Protein AF-A0A8C3VLJ7-F1 (afdb_monomer_lite)

InterPro domains:
  IPR012258 Acyl-CoA oxidase [PTHR10909] (2-108)
  IPR029320 Acyl-coenzyme A oxidase, N-terminal [PF14749] (15-88)
  IPR037069 Acyl-CoA dehydrogenase/oxidase, N-terminal domain superfamily [G3DSA:1.10.540.10] (15-110)

pLDDT: mean 78.21, std 18.39, range [31.7, 95.38]

Sequence (119 aa):
MNQDLQKERAAASFNPELLTHILDGSPENTRRRPEIENMILNDPDFQHEDLNFLSRSQPYEVAVKNSATSLKKMRTYGIADPDEIMWFKKLHLKKKKNCIWSILWNLWASITPCLFLPC

Foldseek 3Di:
DDPVVVVVVVPDPDDVLVVVCVVLVHNVSVVVLVVLVVVQVVDCQLDDDQPVPDDPCVVVVSVVSVVVVLVVVCVVVVVDDPVSNCSNVVNSCVSDPDPPVVVVVVVVVVVPPPPDDDD

Structure (mmCIF, N/CA/C/O backbone):
data_AF-A0A8C3VLJ7-F1
#
_entry.id   AF-A0A8C3VLJ7-F1
#
loop_
_atom_site.group_PDB
_atom_site.id
_atom_site.type_symbol
_atom_site.label_atom_id
_atom_site.label_alt_id
_atom_site.label_comp_id
_atom_site.label_asym_id
_atom_site.label_entity_id
_atom_site.label_seq_id
_atom_site.pdbx_PDB_ins_code
_atom_site.Cartn_x
_atom_site.Cartn_y
_atom_site.Cartn_z
_atom_site.occupancy
_atom_site.B_iso_or_equiv
_atom_site.auth_seq_id
_atom_site.auth_comp_id
_atom_site.auth_asym_id
_atom_site.auth_atom_id
_atom_site.pdbx_PDB_model_num
ATOM 1 N N . MET A 1 1 ? -2.685 -14.673 -14.104 1.00 76.88 1 MET A N 1
ATOM 2 C CA . MET A 1 1 ? -2.363 -13.442 -14.864 1.00 76.88 1 MET A CA 1
ATOM 3 C C . MET A 1 1 ? -3.174 -13.471 -16.148 1.00 76.88 1 MET A C 1
ATOM 5 O O . MET A 1 1 ? -3.248 -14.540 -16.738 1.00 76.88 1 MET A O 1
ATOM 9 N N . ASN A 1 2 ? -3.797 -12.364 -16.555 1.00 94.12 2 ASN A N 1
ATOM 10 C CA . ASN A 1 2 ? -4.508 -12.300 -17.838 1.00 94.12 2 ASN A CA 1
ATOM 11 C C . ASN A 1 2 ? -3.503 -12.389 -19.011 1.00 94.12 2 ASN A C 1
ATOM 13 O O . ASN A 1 2 ? -2.426 -11.797 -18.922 1.00 94.12 2 ASN A O 1
ATOM 17 N N . GLN A 1 3 ? -3.847 -13.115 -20.078 1.00 95.12 3 GLN A N 1
ATOM 18 C CA . GLN A 1 3 ? -3.004 -13.326 -21.260 1.00 95.12 3 GLN A CA 1
ATOM 19 C C . GLN A 1 3 ? -2.711 -12.025 -22.017 1.00 95.12 3 GLN A C 1
ATOM 21 O O . GLN A 1 3 ? -1.579 -11.820 -22.448 1.00 95.12 3 GLN A O 1
ATOM 26 N N . ASP A 1 4 ? -3.676 -11.111 -22.121 1.00 95.38 4 ASP A N 1
ATOM 27 C CA . ASP A 1 4 ? -3.455 -9.832 -22.811 1.00 95.38 4 ASP A CA 1
ATOM 28 C C . ASP A 1 4 ? -2.420 -8.975 -22.072 1.00 95.38 4 ASP A C 1
ATOM 30 O O . ASP A 1 4 ? -1.491 -8.444 -22.671 1.00 95.38 4 ASP A O 1
ATOM 34 N N . LEU A 1 5 ? -2.481 -8.957 -20.736 1.00 94.19 5 LEU A N 1
ATOM 35 C CA . LEU A 1 5 ? -1.477 -8.277 -19.913 1.00 94.19 5 LEU A CA 1
ATOM 36 C C . LEU A 1 5 ? -0.088 -8.914 -20.029 1.00 94.19 5 LEU A C 1
ATOM 38 O O . LEU A 1 5 ? 0.913 -8.221 -19.868 1.00 94.19 5 LEU A O 1
ATOM 42 N N . GLN A 1 6 ? -0.005 -10.226 -20.266 1.00 94.62 6 GLN A N 1
ATOM 43 C CA . GLN A 1 6 ? 1.281 -10.892 -20.481 1.00 94.62 6 GLN A CA 1
ATOM 44 C C . GLN A 1 6 ? 1.915 -10.460 -21.803 1.00 94.62 6 GLN A C 1
ATOM 46 O O . GLN A 1 6 ? 3.116 -10.200 -21.820 1.00 94.62 6 GLN A O 1
ATOM 51 N N . LYS A 1 7 ? 1.120 -10.334 -22.874 1.00 95.06 7 LYS A N 1
ATOM 52 C CA . LYS A 1 7 ? 1.600 -9.856 -24.179 1.00 95.06 7 LYS A CA 1
ATOM 53 C C . LYS A 1 7 ? 2.169 -8.441 -24.080 1.00 95.06 7 LYS A C 1
ATOM 55 O O . LYS A 1 7 ? 3.300 -8.224 -24.501 1.00 95.06 7 LYS A O 1
ATOM 60 N N . GLU A 1 8 ? 1.447 -7.524 -23.435 1.00 93.94 8 GLU A N 1
ATOM 61 C CA . GLU A 1 8 ? 1.909 -6.141 -23.238 1.00 93.94 8 GLU A CA 1
ATOM 62 C C . GLU A 1 8 ? 3.194 -6.066 -22.402 1.00 93.94 8 GLU A C 1
ATOM 64 O O . GLU A 1 8 ? 4.117 -5.321 -22.722 1.00 93.94 8 GLU A O 1
ATOM 69 N N . ARG A 1 9 ? 3.302 -6.882 -21.344 1.00 92.50 9 ARG A N 1
ATOM 70 C CA . ARG A 1 9 ? 4.517 -6.932 -20.513 1.00 92.50 9 ARG A CA 1
ATOM 71 C C . ARG A 1 9 ? 5.714 -7.529 -21.251 1.00 92.50 9 ARG A C 1
ATOM 73 O O . ARG A 1 9 ? 6.831 -7.089 -21.012 1.00 92.50 9 ARG A O 1
ATOM 80 N N . ALA A 1 10 ? 5.491 -8.507 -22.128 1.00 92.12 10 ALA A N 1
ATOM 81 C CA . ALA A 1 10 ? 6.545 -9.121 -22.936 1.00 92.12 10 ALA A CA 1
ATOM 82 C C . ALA A 1 10 ? 7.038 -8.205 -24.068 1.00 92.12 10 ALA A C 1
ATOM 84 O O . ALA A 1 10 ? 8.185 -8.320 -24.486 1.00 92.12 10 ALA A O 1
ATOM 85 N N . ALA A 1 11 ? 6.191 -7.290 -24.548 1.00 94.62 11 ALA A N 1
ATOM 86 C CA . ALA A 1 11 ? 6.543 -6.308 -25.571 1.00 94.62 11 ALA A CA 1
ATOM 87 C C . ALA A 1 11 ? 7.379 -5.124 -25.038 1.00 94.62 11 ALA A C 1
ATOM 89 O O . ALA A 1 11 ? 7.835 -4.293 -25.825 1.00 94.62 11 ALA A O 1
ATOM 90 N N . ALA A 1 12 ? 7.582 -5.016 -23.720 1.00 92.06 12 ALA A N 1
ATOM 91 C CA . ALA A 1 12 ? 8.352 -3.932 -23.120 1.00 92.06 12 ALA A CA 1
ATOM 92 C C . ALA A 1 12 ? 9.834 -3.980 -23.541 1.00 92.06 12 ALA A C 1
ATOM 94 O O . ALA A 1 12 ? 10.492 -5.014 -23.454 1.00 92.06 12 ALA A O 1
ATOM 95 N N . SER A 1 13 ? 10.377 -2.834 -23.958 1.00 94.62 13 SER A N 1
ATOM 96 C CA . SER A 1 13 ? 11.758 -2.701 -24.450 1.00 94.62 13 SER A CA 1
ATOM 97 C C . SER A 1 13 ? 12.810 -2.481 -23.356 1.00 94.62 13 SER A C 1
ATOM 99 O O . SER A 1 13 ? 14.001 -2.407 -23.656 1.00 94.62 13 SER A O 1
ATOM 101 N N . PHE A 1 14 ? 12.397 -2.358 -22.093 1.00 94.31 14 PHE A N 1
ATOM 102 C CA . PHE A 1 14 ? 13.278 -2.113 -20.952 1.00 94.31 14 PHE A CA 1
ATOM 103 C C . PHE A 1 14 ? 12.909 -3.013 -19.770 1.00 94.31 14 PHE A C 1
ATOM 105 O O . PHE A 1 14 ? 11.766 -3.452 -19.645 1.00 94.31 14 PHE A O 1
ATOM 112 N N . ASN A 1 15 ? 13.871 -3.256 -18.874 1.00 92.12 15 ASN A N 1
ATOM 113 C CA . ASN A 1 15 ? 13.607 -3.982 -17.635 1.00 92.12 15 ASN A CA 1
ATOM 114 C C . ASN A 1 15 ? 12.947 -3.040 -16.602 1.00 92.12 15 ASN A C 1
ATOM 116 O O . ASN A 1 15 ? 13.597 -2.082 -16.164 1.00 92.12 15 ASN A O 1
ATOM 120 N N . PRO A 1 16 ? 11.694 -3.292 -16.178 1.00 93.00 16 PRO A N 1
ATOM 121 C CA . PRO A 1 16 ? 11.015 -2.457 -15.192 1.00 93.00 16 PRO A CA 1
ATOM 122 C C . PRO A 1 16 ? 11.688 -2.473 -13.812 1.00 93.00 16 PRO A C 1
ATOM 124 O O . PRO A 1 16 ? 11.576 -1.487 -13.088 1.00 93.00 16 PRO A O 1
ATOM 127 N N . GLU A 1 17 ? 12.419 -3.529 -13.443 1.00 91.00 17 GLU A N 1
ATOM 128 C CA . GLU A 1 17 ? 13.103 -3.613 -12.143 1.00 91.00 17 GLU A CA 1
ATOM 129 C C . GLU A 1 17 ? 14.193 -2.544 -12.010 1.00 91.00 17 GLU A C 1
ATOM 131 O O . GLU A 1 17 ? 14.275 -1.848 -10.997 1.00 91.00 17 GLU A O 1
ATOM 136 N N . LEU A 1 18 ? 14.960 -2.311 -13.079 1.00 92.38 18 LEU A N 1
ATOM 137 C CA . LEU A 1 18 ? 15.977 -1.258 -13.102 1.00 92.38 18 LEU A CA 1
ATOM 138 C C . LEU A 1 18 ? 15.351 0.127 -12.912 1.00 92.38 18 LEU A C 1
ATOM 140 O O . LEU A 1 18 ? 15.892 0.959 -12.187 1.00 92.38 18 LEU A O 1
ATOM 144 N N . LEU A 1 19 ? 14.177 0.356 -13.506 1.00 92.81 19 LEU A N 1
ATOM 145 C CA . LEU A 1 19 ? 13.433 1.593 -13.295 1.00 92.81 19 LEU A CA 1
ATOM 146 C C . LEU A 1 19 ? 12.975 1.726 -11.836 1.00 92.81 19 LEU A C 1
ATOM 148 O O . LEU A 1 19 ? 13.052 2.815 -11.274 1.00 92.81 19 LEU A O 1
ATOM 152 N N . THR A 1 20 ? 12.547 0.636 -11.193 1.00 92.19 20 THR A N 1
ATOM 153 C CA . THR A 1 20 ? 12.164 0.684 -9.773 1.00 92.19 20 THR A CA 1
ATOM 154 C C . THR A 1 20 ? 13.335 1.011 -8.854 1.00 92.19 20 THR A C 1
ATOM 156 O O . THR A 1 20 ? 13.161 1.809 -7.937 1.00 92.19 20 THR A O 1
ATOM 159 N N . HIS A 1 21 ? 14.537 0.503 -9.140 1.00 93.19 21 HIS A N 1
ATOM 160 C CA . HIS A 1 21 ? 15.741 0.853 -8.379 1.00 93.19 21 HIS A CA 1
ATOM 161 C C . HIS A 1 21 ? 16.066 2.345 -8.465 1.00 93.19 21 HIS A C 1
ATOM 163 O O . HIS A 1 21 ? 16.463 2.945 -7.470 1.00 93.19 21 HIS A O 1
ATOM 169 N N . ILE A 1 22 ? 15.845 2.959 -9.632 1.00 92.94 22 ILE A N 1
ATOM 170 C CA . ILE A 1 22 ? 16.029 4.402 -9.824 1.00 92.94 22 ILE A CA 1
ATOM 171 C C . ILE A 1 22 ? 14.986 5.195 -9.023 1.00 92.94 22 ILE A C 1
ATOM 173 O O . ILE A 1 22 ? 15.331 6.188 -8.390 1.00 92.94 22 ILE A O 1
ATOM 177 N N . LEU A 1 23 ? 13.721 4.756 -9.017 1.00 89.50 23 LEU A N 1
ATOM 178 C CA . LEU A 1 23 ? 12.642 5.434 -8.284 1.00 89.50 23 LEU A CA 1
ATOM 179 C C . LEU A 1 23 ? 12.809 5.362 -6.761 1.00 89.50 23 LEU A 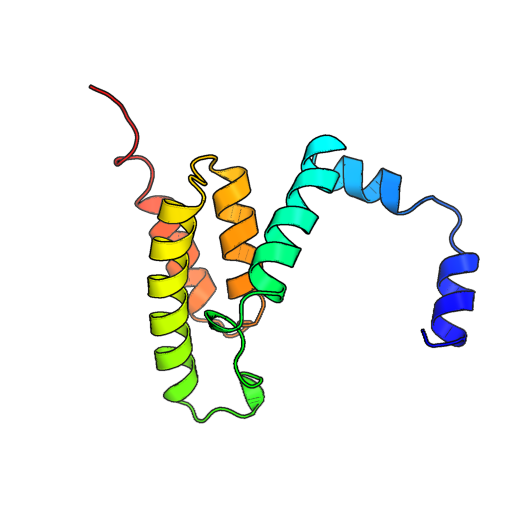C 1
ATOM 181 O O . LEU A 1 23 ? 12.439 6.304 -6.064 1.00 89.50 23 LEU A O 1
ATOM 185 N N . ASP A 1 24 ? 13.347 4.253 -6.256 1.00 87.00 24 ASP A N 1
ATOM 186 C CA . ASP A 1 24 ? 13.578 4.033 -4.824 1.00 87.00 24 ASP A CA 1
ATOM 187 C C . ASP A 1 24 ? 14.963 4.532 -4.359 1.00 87.00 24 ASP A C 1
ATOM 189 O O . ASP A 1 24 ? 15.271 4.504 -3.165 1.00 87.00 24 ASP A O 1
ATOM 193 N N . GLY A 1 25 ? 15.809 4.977 -5.295 1.00 89.06 25 GLY A N 1
ATOM 194 C CA . GLY A 1 25 ? 17.153 5.515 -5.063 1.00 89.06 25 GLY A CA 1
ATOM 195 C C . GLY A 1 25 ? 18.246 4.470 -4.809 1.00 89.06 25 GLY A C 1
ATOM 196 O O . GLY A 1 25 ? 19.426 4.781 -4.954 1.00 89.06 25 GLY A O 1
ATOM 197 N N . SER A 1 26 ? 17.888 3.234 -4.455 1.00 89.06 26 SER A N 1
ATOM 198 C CA . SER A 1 26 ? 18.827 2.132 -4.220 1.00 89.06 26 SER A CA 1
ATOM 199 C C . SER A 1 26 ? 18.146 0.773 -4.431 1.00 89.06 26 SER A C 1
ATOM 201 O O . SER A 1 26 ? 16.979 0.618 -4.056 1.00 89.06 26 SER A O 1
ATOM 203 N N . PRO A 1 27 ? 18.858 -0.245 -4.957 1.00 91.00 27 PRO A N 1
ATOM 204 C CA . PRO A 1 27 ? 18.329 -1.607 -5.044 1.00 91.00 27 PRO A CA 1
ATOM 205 C C . PRO A 1 27 ? 17.999 -2.208 -3.669 1.00 91.00 27 PRO A C 1
ATOM 207 O O . PRO A 1 27 ? 17.068 -3.006 -3.567 1.00 91.00 27 PRO A O 1
ATOM 210 N N . GLU A 1 28 ? 18.688 -1.792 -2.601 1.00 89.69 28 GLU A N 1
ATOM 211 C CA . GLU A 1 28 ? 18.380 -2.266 -1.245 1.00 89.69 28 GLU A CA 1
ATOM 212 C C . GLU A 1 28 ? 17.027 -1.733 -0.758 1.00 89.69 28 GLU A C 1
ATOM 214 O O . GLU A 1 28 ? 16.238 -2.481 -0.186 1.00 89.69 28 GLU A O 1
ATOM 219 N N . ASN A 1 29 ? 16.685 -0.484 -1.088 1.00 87.44 29 ASN A N 1
ATOM 220 C CA . ASN A 1 29 ? 15.372 0.088 -0.775 1.00 87.44 29 ASN A CA 1
ATOM 221 C C . ASN A 1 29 ? 14.257 -0.631 -1.544 1.00 87.44 29 ASN A C 1
ATOM 223 O O . ASN A 1 29 ? 13.198 -0.923 -0.984 1.00 87.44 29 ASN A O 1
ATOM 227 N N . THR A 1 30 ? 14.505 -0.984 -2.811 1.00 88.44 30 THR A N 1
ATOM 228 C CA . THR A 1 30 ? 13.566 -1.786 -3.609 1.00 88.44 30 THR A CA 1
ATOM 229 C C . THR A 1 30 ? 13.367 -3.186 -3.033 1.00 88.44 30 THR A C 1
ATOM 231 O O . THR A 1 30 ? 12.277 -3.731 -3.180 1.00 88.44 30 THR A O 1
ATOM 234 N N . ARG A 1 31 ? 14.370 -3.764 -2.360 1.00 89.88 31 ARG A N 1
ATOM 235 C CA . ARG A 1 31 ? 14.255 -5.049 -1.654 1.00 89.88 31 ARG A CA 1
ATOM 236 C C . ARG A 1 31 ? 13.532 -4.897 -0.317 1.00 89.88 31 ARG A C 1
ATOM 238 O O . ARG A 1 31 ? 12.667 -5.703 0.009 1.00 89.88 31 ARG A O 1
ATOM 245 N N . ARG A 1 32 ? 13.844 -3.843 0.437 1.00 89.31 32 ARG A N 1
ATOM 246 C CA . ARG A 1 32 ? 13.306 -3.599 1.778 1.00 89.31 32 ARG A CA 1
ATOM 247 C C . ARG A 1 32 ? 11.837 -3.189 1.768 1.00 89.31 32 ARG A C 1
ATOM 249 O O . ARG A 1 32 ? 11.061 -3.645 2.605 1.00 89.31 32 ARG A O 1
ATOM 256 N N . ARG A 1 33 ? 11.422 -2.376 0.793 1.00 88.69 33 ARG A N 1
ATOM 257 C CA . ARG A 1 33 ? 10.026 -1.951 0.642 1.00 88.69 33 ARG A CA 1
ATOM 258 C C . ARG A 1 33 ? 9.043 -3.135 0.597 1.00 88.69 33 ARG A C 1
ATOM 260 O O . ARG A 1 33 ? 8.198 -3.175 1.487 1.00 88.69 33 ARG A O 1
ATOM 267 N N . PRO A 1 34 ? 9.117 -4.095 -0.352 1.00 89.06 34 PRO A N 1
ATOM 268 C CA . PRO A 1 34 ? 8.179 -5.218 -0.453 1.00 89.06 34 PRO A CA 1
ATOM 269 C C . PRO A 1 34 ? 8.160 -6.104 0.792 1.00 89.06 34 PRO A C 1
ATOM 271 O O . PRO A 1 34 ? 7.120 -6.680 1.086 1.00 89.06 34 PRO A O 1
ATOM 274 N N . GLU A 1 35 ? 9.249 -6.193 1.562 1.00 89.50 35 GLU A N 1
ATOM 275 C CA . GLU A 1 35 ? 9.223 -6.878 2.863 1.00 89.50 35 GLU A CA 1
ATOM 276 C C . GLU A 1 35 ? 8.248 -6.197 3.822 1.00 89.50 35 GLU A C 1
ATOM 278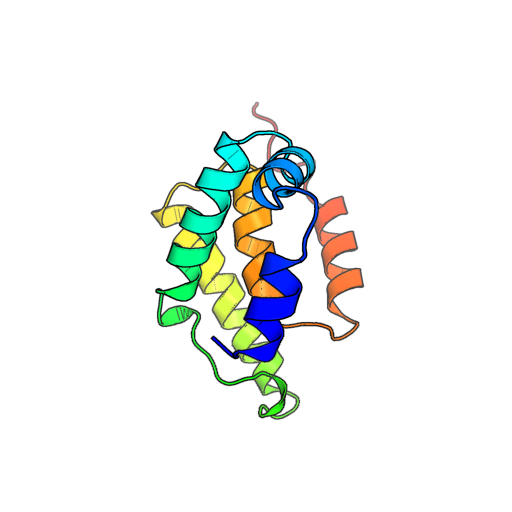 O O . GLU A 1 35 ? 7.379 -6.854 4.394 1.00 89.50 35 GLU A O 1
ATOM 283 N N . ILE A 1 36 ? 8.349 -4.872 3.948 1.00 88.56 36 ILE A N 1
ATOM 284 C CA . ILE A 1 36 ? 7.441 -4.071 4.771 1.00 88.56 36 ILE A CA 1
ATOM 285 C C . ILE A 1 36 ? 6.013 -4.139 4.223 1.00 88.56 36 ILE A C 1
ATOM 287 O O . ILE A 1 36 ? 5.068 -4.301 4.999 1.00 88.56 36 ILE A O 1
ATOM 291 N N . GLU A 1 37 ? 5.846 -4.084 2.898 1.00 87.12 37 GLU A N 1
ATOM 292 C CA . GLU A 1 37 ? 4.527 -4.199 2.274 1.00 87.12 37 GLU A CA 1
ATOM 293 C C . GLU A 1 37 ? 3.876 -5.553 2.585 1.00 87.12 37 GLU A C 1
ATOM 295 O O . GLU A 1 37 ? 2.713 -5.611 2.983 1.00 87.12 37 GLU A O 1
ATOM 300 N N . ASN A 1 38 ? 4.643 -6.639 2.484 1.00 89.38 38 ASN A N 1
ATOM 301 C CA . ASN A 1 38 ? 4.176 -7.988 2.776 1.00 89.38 38 ASN A CA 1
ATOM 302 C C . ASN A 1 38 ? 3.872 -8.192 4.264 1.00 89.38 38 ASN A C 1
ATOM 304 O O . ASN A 1 38 ? 2.900 -8.871 4.585 1.00 89.38 38 ASN A O 1
ATOM 308 N N . MET A 1 39 ? 4.644 -7.593 5.178 1.00 86.50 39 MET A N 1
ATOM 309 C CA . MET A 1 39 ? 4.332 -7.639 6.614 1.00 86.50 39 MET A CA 1
ATOM 310 C C . MET A 1 39 ? 2.954 -7.039 6.909 1.00 86.50 39 MET A C 1
ATOM 312 O O . MET A 1 39 ? 2.189 -7.612 7.678 1.00 86.50 39 MET A O 1
ATOM 316 N N . ILE A 1 40 ? 2.617 -5.920 6.264 1.00 86.25 40 ILE A N 1
ATOM 317 C CA . ILE A 1 40 ? 1.310 -5.270 6.407 1.00 86.25 40 ILE A CA 1
ATOM 318 C C . ILE A 1 40 ? 0.199 -6.098 5.755 1.00 86.25 40 ILE A C 1
ATOM 320 O O . ILE A 1 40 ? -0.863 -6.275 6.345 1.00 86.25 40 ILE A O 1
ATOM 324 N N . LEU A 1 41 ? 0.425 -6.582 4.531 1.00 86.56 41 LEU A N 1
ATOM 325 C CA . LEU A 1 41 ? -0.582 -7.324 3.768 1.00 86.56 41 LEU A CA 1
ATOM 326 C C . LEU A 1 41 ? -0.947 -8.657 4.426 1.00 86.56 41 LEU A C 1
ATOM 328 O O . LEU A 1 41 ? -2.104 -9.063 4.375 1.00 86.56 41 LEU A O 1
ATOM 332 N N . ASN A 1 42 ? 0.016 -9.323 5.057 1.00 88.50 42 ASN A N 1
ATOM 333 C CA . ASN A 1 42 ? -0.213 -10.613 5.700 1.00 88.50 42 ASN A CA 1
ATOM 334 C C . ASN A 1 42 ? -0.824 -10.492 7.105 1.00 88.50 42 ASN A C 1
ATOM 336 O O . ASN A 1 42 ? -1.276 -11.495 7.655 1.00 88.50 42 ASN A O 1
ATOM 340 N N . ASP A 1 43 ? -0.847 -9.295 7.697 1.00 88.94 43 ASP A N 1
ATOM 341 C CA . ASP A 1 43 ? -1.386 -9.082 9.037 1.00 88.94 43 ASP A CA 1
ATOM 342 C C . ASP A 1 43 ? -2.920 -8.896 8.988 1.00 88.94 43 ASP A C 1
ATOM 344 O O . ASP A 1 43 ? -3.413 -7.935 8.382 1.00 88.94 43 ASP A O 1
ATOM 348 N N . PRO A 1 44 ? -3.702 -9.793 9.625 1.00 89.38 44 PRO A N 1
ATOM 349 C CA . PRO A 1 44 ? -5.159 -9.715 9.623 1.00 89.38 44 PRO A CA 1
ATOM 350 C C . PRO A 1 44 ? -5.693 -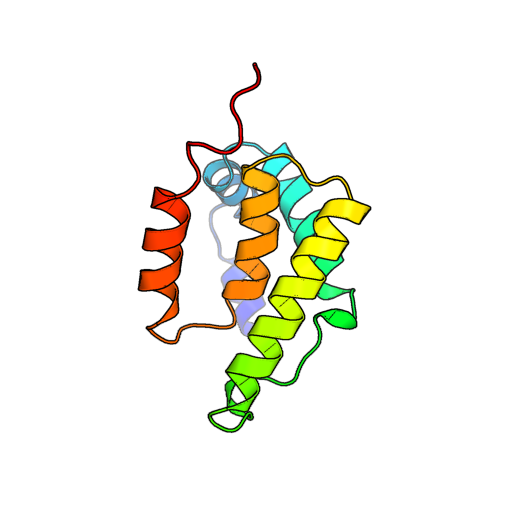8.472 10.344 1.00 89.38 44 PRO A C 1
ATOM 352 O O . PRO A 1 44 ? -6.815 -8.058 10.061 1.00 89.38 44 PRO A O 1
ATOM 355 N N . ASP A 1 45 ? -4.913 -7.837 11.229 1.00 87.69 45 ASP A N 1
ATOM 356 C CA . ASP A 1 45 ? -5.348 -6.638 11.957 1.00 87.69 45 ASP A CA 1
ATOM 357 C C . ASP A 1 45 ? -5.633 -5.456 11.012 1.00 87.69 45 ASP A C 1
ATOM 359 O O . ASP A 1 45 ? -6.461 -4.593 11.326 1.00 87.69 45 ASP A O 1
ATOM 363 N N . PHE A 1 46 ? -4.968 -5.430 9.850 1.00 84.75 46 PHE A N 1
ATOM 364 C CA . PHE A 1 46 ? -5.132 -4.410 8.811 1.00 84.75 46 PHE A CA 1
ATOM 365 C C . PHE A 1 46 ? -6.093 -4.822 7.693 1.00 84.75 46 PHE A C 1
ATOM 367 O O . PHE A 1 46 ? -6.401 -4.002 6.823 1.00 84.75 46 PHE A O 1
ATOM 374 N N . GLN A 1 47 ? -6.583 -6.062 7.707 1.00 86.06 47 GLN A N 1
ATOM 375 C CA . GLN A 1 47 ? -7.563 -6.529 6.738 1.00 86.06 47 GLN A CA 1
ATOM 376 C C . GLN A 1 47 ? -8.944 -5.987 7.107 1.00 86.06 47 GLN A C 1
ATOM 378 O O . GLN A 1 47 ? -9.468 -6.205 8.199 1.00 86.06 47 GLN A O 1
ATOM 383 N N . HIS A 1 48 ? -9.533 -5.245 6.180 1.00 84.12 48 HIS A N 1
ATOM 384 C CA . HIS A 1 48 ? -10.874 -4.697 6.301 1.00 84.12 48 HIS A CA 1
ATOM 385 C C . HIS A 1 48 ? -11.557 -4.716 4.934 1.00 84.12 48 HIS A C 1
ATOM 387 O O . HIS A 1 48 ? -10.887 -4.729 3.892 1.00 84.12 48 HIS A O 1
ATOM 393 N N . GLU A 1 49 ? -12.889 -4.684 4.942 1.00 83.31 49 GLU A N 1
ATOM 394 C CA . GLU A 1 49 ? -13.692 -4.553 3.727 1.00 83.31 49 GLU A CA 1
ATOM 395 C C . GLU A 1 49 ? -13.279 -3.319 2.922 1.00 83.31 49 GLU A C 1
ATOM 397 O O . GLU A 1 49 ? -12.698 -2.360 3.450 1.00 83.31 49 GLU A O 1
ATOM 402 N N . ASP A 1 50 ? -13.543 -3.342 1.618 1.00 84.62 50 ASP A N 1
ATOM 403 C CA . ASP A 1 50 ? -13.257 -2.175 0.799 1.00 84.62 50 ASP A CA 1
ATOM 404 C C . ASP A 1 50 ? -14.026 -0.957 1.326 1.00 84.62 50 ASP A C 1
ATOM 406 O O . ASP A 1 50 ? -15.205 -1.038 1.668 1.00 84.62 50 ASP A O 1
ATOM 410 N N . LEU A 1 51 ? -13.348 0.191 1.386 1.00 82.44 51 LEU A N 1
ATOM 411 C CA . LEU A 1 51 ? -13.910 1.406 1.977 1.00 82.44 51 LEU A CA 1
ATOM 412 C C . LEU A 1 51 ? -15.152 1.890 1.219 1.00 82.44 51 LEU A C 1
ATOM 414 O O . LEU A 1 51 ? -15.960 2.615 1.790 1.00 82.44 51 LEU A O 1
ATOM 418 N N . ASN A 1 52 ? -15.305 1.479 -0.043 1.00 85.00 52 ASN A N 1
ATOM 419 C CA . ASN A 1 52 ? -16.457 1.789 -0.887 1.00 85.00 52 ASN A CA 1
ATOM 420 C C . ASN A 1 52 ? -17.753 1.100 -0.431 1.00 85.00 52 ASN A C 1
ATOM 422 O O . ASN A 1 52 ? -18.833 1.589 -0.750 1.00 85.00 52 ASN A O 1
ATOM 426 N N . PHE A 1 53 ? -17.660 -0.012 0.306 1.00 87.44 53 PHE A N 1
ATOM 427 C CA . PHE A 1 53 ? -18.827 -0.724 0.840 1.00 87.44 53 PHE A CA 1
ATOM 428 C C . PHE A 1 53 ? -19.221 -0.253 2.244 1.00 87.44 53 PHE A C 1
ATOM 430 O O . PHE A 1 53 ? -20.278 -0.625 2.749 1.00 87.44 53 PHE A O 1
ATOM 437 N N . LEU A 1 54 ? -18.396 0.589 2.867 1.00 84.81 54 LEU A N 1
ATOM 438 C CA . LEU A 1 54 ? -18.643 1.106 4.202 1.00 84.81 54 LEU A CA 1
ATOM 439 C C . LEU A 1 54 ? -19.557 2.339 4.165 1.00 84.81 54 LEU A C 1
ATOM 441 O O . LEU A 1 54 ? -19.451 3.210 3.300 1.00 84.81 54 LEU A O 1
ATOM 445 N N . SER A 1 55 ? -20.429 2.451 5.164 1.00 87.12 55 SER A N 1
ATOM 446 C CA . SER A 1 55 ? -21.234 3.659 5.388 1.00 87.12 55 SER A CA 1
ATOM 447 C C . SER A 1 55 ? -20.354 4.838 5.824 1.00 87.12 55 SER A C 1
ATOM 449 O O . SER A 1 55 ? -19.239 4.644 6.282 1.00 87.12 55 SER A O 1
ATOM 451 N N . ARG A 1 56 ? -20.832 6.087 5.740 1.00 82.31 56 ARG A N 1
ATOM 452 C CA . ARG A 1 56 ? -20.001 7.295 5.952 1.00 82.31 56 ARG A CA 1
ATOM 453 C C . ARG A 1 56 ? -19.183 7.317 7.258 1.00 82.31 56 ARG A C 1
ATOM 455 O O . ARG A 1 56 ? -18.083 7.861 7.245 1.00 82.31 56 ARG A O 1
ATOM 462 N N . SER A 1 57 ? -19.699 6.794 8.372 1.00 86.38 57 SER A N 1
ATOM 463 C CA . SER A 1 57 ? -19.013 6.815 9.678 1.00 86.38 57 SER A CA 1
ATOM 464 C C . SER A 1 57 ? -17.925 5.742 9.806 1.00 86.38 57 SER A C 1
ATOM 466 O O . SER A 1 57 ? -16.866 5.993 10.381 1.00 86.38 57 SER A O 1
ATOM 468 N N . GLN A 1 58 ? -18.142 4.573 9.211 1.00 86.75 58 GLN A N 1
ATOM 469 C CA . GLN A 1 58 ? -17.295 3.389 9.371 1.00 86.75 58 GLN A CA 1
ATOM 470 C C . GLN A 1 58 ? -15.841 3.562 8.861 1.00 86.75 58 GLN A C 1
ATOM 472 O O . GLN A 1 58 ? -14.922 3.106 9.541 1.00 86.75 58 GLN A O 1
ATOM 477 N N . PRO A 1 59 ? -15.544 4.280 7.754 1.00 85.75 59 PRO A N 1
ATOM 478 C CA . PRO A 1 59 ? -14.173 4.568 7.334 1.00 85.75 59 PRO A CA 1
ATOM 479 C C . PRO A 1 59 ? -13.372 5.375 8.356 1.00 85.75 59 PRO A C 1
ATOM 481 O O . PRO A 1 59 ? -12.142 5.285 8.372 1.00 85.75 59 PRO A O 1
ATOM 484 N N . TYR A 1 60 ? -14.035 6.192 9.183 1.00 86.69 60 TYR A N 1
ATOM 485 C CA . TYR A 1 60 ? -13.359 6.924 10.252 1.00 86.69 60 TYR A CA 1
ATOM 486 C C . TYR A 1 60 ? -12.953 5.972 11.376 1.00 86.69 60 TYR A C 1
ATOM 488 O O . TYR A 1 60 ? -11.802 6.009 11.803 1.00 86.69 60 TYR A O 1
ATOM 496 N N . GLU A 1 61 ? -13.842 5.066 11.782 1.00 88.19 61 GLU A N 1
ATOM 497 C CA . GLU A 1 61 ? -13.562 4.045 12.799 1.00 88.19 61 GLU A CA 1
ATOM 498 C C . GLU A 1 61 ? -12.416 3.119 12.372 1.00 88.19 61 GLU A C 1
ATOM 500 O O . GLU A 1 61 ? -11.450 2.935 13.116 1.00 88.19 61 GLU A O 1
ATOM 505 N N . VAL A 1 62 ? -12.459 2.620 11.131 1.00 89.00 62 VAL A N 1
ATOM 506 C CA . VAL A 1 62 ? -11.387 1.797 10.550 1.00 89.00 62 VAL A CA 1
ATOM 507 C C . VAL A 1 62 ? -10.066 2.568 10.517 1.00 89.00 62 VAL A C 1
ATOM 509 O O . VAL A 1 62 ? -9.022 2.036 10.885 1.00 89.00 62 VAL A O 1
ATOM 512 N N . ALA A 1 63 ? -10.085 3.849 10.144 1.00 86.56 63 ALA A N 1
ATOM 513 C CA . ALA A 1 63 ? -8.874 4.662 10.111 1.00 86.56 63 ALA A CA 1
ATOM 514 C C . ALA A 1 63 ? -8.257 4.893 11.495 1.00 86.56 63 ALA A C 1
ATOM 516 O O . ALA A 1 63 ? -7.031 4.883 11.618 1.00 86.56 63 ALA A O 1
ATOM 517 N N . VAL A 1 64 ? -9.082 5.090 12.524 1.00 89.62 64 VAL A N 1
ATOM 518 C CA . VAL A 1 64 ? -8.618 5.240 13.909 1.00 89.62 64 VAL A CA 1
ATOM 519 C C . VAL A 1 64 ? -8.019 3.925 14.406 1.00 89.62 64 VAL A C 1
ATOM 521 O O . VAL A 1 64 ? -6.886 3.924 14.893 1.00 89.62 64 VAL A O 1
ATOM 524 N N . LYS A 1 65 ? -8.716 2.798 14.200 1.00 90.31 65 LYS A N 1
ATOM 525 C CA . LYS A 1 65 ? -8.220 1.458 14.550 1.00 90.31 65 LYS A CA 1
ATOM 526 C C . LYS A 1 65 ? -6.880 1.161 13.873 1.00 90.31 65 LYS A C 1
ATOM 528 O O . LYS A 1 65 ? -5.933 0.741 14.540 1.00 90.31 65 LYS A O 1
ATOM 533 N N . ASN A 1 66 ? -6.780 1.428 12.573 1.00 87.62 66 ASN A N 1
ATOM 534 C CA . ASN A 1 66 ? -5.563 1.185 11.805 1.00 87.62 66 ASN A CA 1
ATOM 535 C C . ASN A 1 66 ? -4.419 2.072 12.300 1.00 87.62 66 ASN A C 1
ATOM 537 O O . ASN A 1 66 ? -3.333 1.565 12.533 1.00 87.62 66 ASN A O 1
ATOM 541 N N . SER A 1 67 ? -4.665 3.361 12.554 1.00 87.19 67 SER A N 1
ATOM 542 C CA . SER A 1 67 ? -3.630 4.279 13.055 1.00 87.19 67 SER A CA 1
ATOM 543 C C . SER A 1 67 ? -3.067 3.832 14.410 1.00 87.19 67 SER A C 1
ATOM 545 O O . SER A 1 67 ? -1.850 3.818 14.601 1.00 87.19 67 SER A O 1
ATOM 547 N N . ALA A 1 68 ? -3.931 3.408 15.338 1.00 90.50 68 ALA A N 1
ATOM 548 C CA . ALA A 1 68 ? -3.511 2.894 16.642 1.00 90.50 68 ALA A CA 1
ATOM 549 C C . ALA A 1 68 ? -2.721 1.577 16.519 1.00 90.50 68 ALA A C 1
ATOM 551 O O . ALA A 1 68 ? -1.677 1.405 17.154 1.00 90.50 68 ALA A O 1
ATOM 552 N N . THR A 1 69 ? -3.185 0.669 15.658 1.00 90.19 69 THR A N 1
ATOM 553 C CA . THR A 1 69 ? -2.522 -0.616 15.392 1.00 90.19 69 THR A CA 1
ATOM 554 C C . THR A 1 69 ? -1.159 -0.406 14.735 1.00 90.19 69 THR A C 1
ATOM 556 O O . THR A 1 69 ? -0.171 -0.984 15.181 1.00 90.19 69 THR A O 1
ATOM 559 N N . SER A 1 70 ? -1.070 0.488 13.749 1.00 87.19 70 SER A N 1
ATOM 560 C CA . SER A 1 70 ? 0.174 0.878 13.085 1.00 87.19 70 SER A CA 1
ATOM 561 C C . SER A 1 70 ? 1.218 1.377 14.085 1.00 87.19 70 SER A C 1
ATOM 563 O O . SER A 1 70 ? 2.354 0.915 14.048 1.00 87.19 70 SER A O 1
ATOM 565 N N . LEU A 1 71 ? 0.849 2.261 15.022 1.00 88.31 71 LEU A N 1
ATOM 566 C CA . LEU A 1 71 ? 1.771 2.742 16.065 1.00 88.31 71 LEU A CA 1
ATOM 567 C C . LEU A 1 71 ? 2.283 1.606 16.960 1.00 88.31 71 LEU A C 1
ATOM 569 O O . LEU A 1 71 ? 3.476 1.542 17.259 1.00 88.31 71 LEU A O 1
ATOM 573 N N . LYS A 1 72 ? 1.395 0.692 17.367 1.00 90.75 72 LYS A N 1
ATOM 574 C CA . LYS A 1 72 ? 1.767 -0.478 18.172 1.00 90.75 72 LYS A CA 1
ATOM 575 C C . LYS A 1 72 ? 2.755 -1.375 17.422 1.00 90.75 72 LYS A C 1
ATOM 577 O O . LYS A 1 72 ? 3.774 -1.757 17.986 1.00 90.75 72 LYS A O 1
ATOM 582 N N . LYS A 1 73 ? 2.473 -1.670 16.152 1.00 89.00 73 LYS A N 1
ATOM 583 C CA . LYS A 1 73 ? 3.279 -2.561 15.307 1.00 89.00 73 LYS A CA 1
ATOM 584 C C . LYS A 1 73 ? 4.643 -1.951 14.978 1.00 89.00 73 LYS A C 1
ATOM 586 O O . LYS A 1 73 ? 5.642 -2.645 15.111 1.00 89.00 73 LYS A O 1
ATOM 591 N N . MET A 1 74 ? 4.720 -0.651 14.678 1.00 87.75 74 MET A N 1
ATOM 592 C CA . MET A 1 74 ? 6.005 0.043 14.484 1.00 87.75 74 MET A CA 1
ATOM 593 C C . MET A 1 74 ? 6.911 -0.073 15.718 1.00 87.75 74 MET A C 1
ATOM 595 O O . MET A 1 74 ? 8.101 -0.341 15.574 1.00 87.75 74 MET A O 1
ATOM 599 N N . ARG A 1 75 ? 6.347 0.033 16.933 1.00 88.69 75 ARG A N 1
ATOM 600 C CA . ARG A 1 75 ? 7.102 -0.193 18.177 1.00 88.69 75 ARG A CA 1
ATOM 601 C C . ARG A 1 75 ? 7.581 -1.641 18.308 1.00 88.69 75 ARG A C 1
ATOM 603 O O . ARG A 1 75 ? 8.708 -1.857 18.732 1.00 88.69 75 ARG A O 1
ATOM 610 N N . THR A 1 76 ? 6.742 -2.620 17.972 1.00 88.56 76 THR A N 1
ATOM 611 C CA . THR A 1 76 ? 7.095 -4.048 18.064 1.00 88.56 76 THR A CA 1
ATOM 612 C C . THR A 1 76 ? 8.187 -4.445 17.072 1.00 88.56 76 THR A C 1
ATOM 614 O O . THR A 1 76 ? 9.075 -5.208 17.431 1.00 88.56 76 THR A O 1
ATOM 617 N N . TYR A 1 77 ? 8.135 -3.922 15.846 1.00 84.81 77 TYR A N 1
ATOM 618 C CA . TYR A 1 77 ? 9.115 -4.220 14.799 1.00 84.81 77 TYR A CA 1
ATOM 619 C C . TYR A 1 77 ? 10.377 -3.351 14.873 1.00 84.81 77 TYR A C 1
ATOM 621 O O . TYR A 1 77 ? 11.337 -3.630 14.164 1.00 84.81 77 TYR A O 1
ATOM 629 N N . GLY A 1 78 ? 10.393 -2.314 15.718 1.00 86.31 78 GLY A N 1
ATOM 630 C CA . GLY A 1 78 ? 11.541 -1.417 15.859 1.00 86.31 78 GLY A CA 1
ATOM 631 C C . GLY A 1 78 ? 11.784 -0.534 14.632 1.00 86.31 78 GLY A C 1
ATOM 632 O O . GLY A 1 78 ? 12.921 -0.155 14.374 1.00 86.31 78 GLY A O 1
ATOM 633 N N . ILE A 1 79 ? 10.731 -0.213 13.873 1.00 85.00 79 ILE A N 1
ATOM 634 C CA . ILE A 1 79 ? 10.831 0.628 12.673 1.00 85.00 79 ILE A CA 1
ATOM 635 C C . ILE A 1 79 ? 11.034 2.079 13.123 1.00 85.00 79 ILE A C 1
ATOM 637 O O . ILE A 1 79 ? 10.092 2.723 13.593 1.00 85.00 79 ILE A O 1
ATOM 641 N N . ALA A 1 80 ? 12.270 2.567 13.019 1.00 82.25 80 ALA A N 1
ATOM 642 C CA . ALA A 1 80 ? 12.670 3.907 13.455 1.00 82.25 80 ALA A CA 1
ATOM 643 C C . ALA A 1 80 ? 13.122 4.813 12.301 1.00 82.25 80 ALA A C 1
ATOM 645 O O . ALA A 1 80 ? 13.129 6.034 12.457 1.00 82.25 80 ALA A O 1
ATOM 646 N N . ASP A 1 81 ? 13.483 4.230 11.157 1.00 87.50 81 ASP A N 1
ATOM 647 C CA . ASP A 1 81 ? 13.949 4.983 10.001 1.00 87.50 81 ASP A CA 1
ATOM 648 C C . ASP A 1 81 ? 12.793 5.771 9.344 1.00 87.50 81 ASP A C 1
ATOM 650 O O . ASP A 1 81 ? 11.700 5.220 9.154 1.00 87.50 81 ASP A O 1
ATOM 654 N N . PRO A 1 82 ? 12.979 7.065 9.019 1.00 85.00 82 PRO A N 1
ATOM 655 C CA . PRO A 1 82 ? 11.918 7.898 8.461 1.00 85.00 82 PRO A CA 1
ATOM 656 C C . PRO A 1 82 ? 11.390 7.395 7.109 1.00 85.00 82 PRO A C 1
ATOM 658 O O . PRO A 1 82 ? 10.185 7.528 6.859 1.00 85.00 82 PRO A O 1
ATOM 661 N N . ASP A 1 83 ? 12.233 6.786 6.272 1.00 83.81 83 ASP A N 1
ATOM 662 C CA . ASP A 1 83 ? 11.824 6.250 4.972 1.00 83.81 83 ASP A CA 1
ATOM 663 C C . ASP A 1 83 ? 11.010 4.964 5.159 1.00 83.81 83 ASP A C 1
ATOM 665 O O . ASP A 1 83 ? 9.929 4.820 4.574 1.00 83.81 83 ASP A O 1
ATOM 669 N N . GLU A 1 84 ? 11.436 4.081 6.068 1.00 84.56 84 GLU A N 1
ATOM 670 C CA . GLU A 1 84 ? 10.668 2.885 6.434 1.00 84.56 84 GLU A CA 1
ATOM 671 C C . GLU A 1 84 ? 9.303 3.239 7.047 1.00 84.56 84 GLU A C 1
ATOM 673 O O . GLU A 1 84 ? 8.278 2.654 6.677 1.00 84.56 84 GLU A O 1
ATOM 678 N N . ILE A 1 85 ? 9.251 4.241 7.934 1.00 87.06 85 ILE A N 1
ATOM 679 C CA . ILE A 1 85 ? 7.997 4.758 8.503 1.00 87.06 85 ILE A CA 1
ATOM 680 C C . ILE A 1 85 ? 7.093 5.293 7.389 1.00 87.06 85 ILE A C 1
ATOM 682 O O . ILE A 1 85 ? 5.871 5.093 7.419 1.00 87.06 85 ILE A O 1
ATOM 686 N N . MET A 1 86 ? 7.664 5.985 6.401 1.00 84.25 86 MET A N 1
ATOM 687 C CA . MET A 1 86 ? 6.904 6.514 5.277 1.00 84.25 86 MET A CA 1
ATOM 688 C C . MET A 1 86 ? 6.330 5.391 4.414 1.00 84.25 86 MET A C 1
ATOM 690 O O . MET A 1 86 ? 5.144 5.448 4.079 1.00 84.25 86 MET A O 1
ATOM 694 N N . TRP A 1 87 ? 7.108 4.359 4.085 1.00 84.06 87 TRP A N 1
ATOM 695 C CA . TRP A 1 87 ? 6.619 3.197 3.333 1.00 84.06 87 TRP A CA 1
ATOM 696 C C . TRP A 1 87 ? 5.523 2.451 4.090 1.00 84.06 87 TRP A C 1
ATOM 698 O O . TRP A 1 87 ? 4.468 2.169 3.513 1.00 84.06 87 TRP A O 1
ATOM 708 N N . PHE A 1 88 ? 5.716 2.253 5.396 1.00 83.38 88 PHE A N 1
ATOM 709 C CA . PHE A 1 88 ? 4.733 1.639 6.279 1.00 83.38 88 PHE A CA 1
ATOM 710 C C . PHE A 1 88 ? 3.402 2.409 6.249 1.00 83.38 88 PHE A C 1
ATOM 712 O O . PHE A 1 88 ? 2.341 1.850 5.975 1.00 83.38 88 PHE A O 1
ATOM 719 N N . LYS A 1 89 ? 3.441 3.736 6.423 1.00 79.00 89 LYS A N 1
ATOM 720 C CA . LYS A 1 89 ? 2.238 4.588 6.389 1.00 79.00 89 LYS A CA 1
ATOM 721 C C . LYS A 1 89 ? 1.595 4.671 5.002 1.00 79.00 89 LYS A C 1
ATOM 723 O O . LYS A 1 89 ? 0.368 4.713 4.897 1.00 79.00 89 LYS A O 1
ATOM 728 N N . LYS A 1 90 ? 2.390 4.711 3.929 1.00 74.25 90 LYS A N 1
ATOM 729 C CA . LYS A 1 90 ? 1.912 4.956 2.556 1.00 74.25 90 LYS A CA 1
ATOM 730 C C . LYS A 1 90 ? 0.970 3.861 2.059 1.00 74.25 90 LYS A C 1
ATOM 732 O O . LYS A 1 90 ? 0.004 4.179 1.367 1.00 74.25 90 LYS A O 1
ATOM 737 N N . LEU A 1 91 ? 1.200 2.600 2.420 1.00 65.19 91 LEU A N 1
ATOM 738 C CA . LEU A 1 91 ? 0.303 1.501 2.044 1.00 65.19 91 LEU A CA 1
ATOM 739 C C . LEU A 1 91 ? -1.053 1.587 2.724 1.00 65.19 91 LEU A C 1
ATOM 741 O O . LEU A 1 91 ? -2.081 1.486 2.055 1.00 65.19 91 LEU A O 1
ATOM 745 N N . HIS A 1 92 ? -1.059 1.852 4.028 1.00 60.06 92 HIS A N 1
ATOM 746 C CA . HIS A 1 92 ? -2.296 2.006 4.786 1.00 60.06 92 HIS A CA 1
ATOM 747 C C . HIS A 1 92 ? -3.134 3.196 4.287 1.00 60.06 92 HIS A C 1
ATOM 749 O O . HIS A 1 92 ? -4.364 3.145 4.294 1.00 60.06 92 HIS A O 1
ATOM 755 N N . LEU A 1 93 ? -2.482 4.263 3.809 1.00 54.66 93 LEU A N 1
ATOM 756 C CA . LEU A 1 93 ? -3.149 5.472 3.321 1.00 54.66 93 LEU A CA 1
ATOM 757 C C . LEU A 1 93 ? -3.641 5.378 1.870 1.00 54.66 93 LEU A C 1
ATOM 759 O O . LEU A 1 93 ? -4.556 6.111 1.500 1.00 54.66 93 LEU A O 1
ATOM 763 N N . LYS A 1 94 ? -3.107 4.471 1.041 1.00 46.91 94 LYS A N 1
ATOM 764 C CA . LYS A 1 94 ? -3.499 4.348 -0.378 1.00 46.91 94 LYS A CA 1
ATOM 765 C C . LYS A 1 94 ? -4.927 3.844 -0.607 1.00 46.91 94 LYS A C 1
ATOM 767 O O . LYS A 1 94 ? -5.443 4.040 -1.704 1.00 46.91 94 LYS A O 1
ATOM 772 N N . LYS A 1 95 ? -5.601 3.285 0.406 1.00 48.38 95 LYS A N 1
ATOM 773 C CA . LYS A 1 95 ? -7.050 3.020 0.324 1.00 48.38 95 LYS A CA 1
ATOM 774 C C . LYS A 1 95 ? -7.899 4.299 0.423 1.00 48.38 95 LYS A C 1
ATOM 776 O O . LYS A 1 95 ? -9.074 4.272 0.086 1.00 48.38 95 LYS A O 1
ATOM 781 N N . LYS A 1 96 ? -7.319 5.442 0.811 1.00 40.94 96 LYS A N 1
ATOM 782 C CA . LYS A 1 96 ? -7.986 6.751 0.861 1.00 40.94 96 LYS A CA 1
ATOM 783 C C . LYS A 1 96 ? -7.546 7.646 -0.293 1.00 40.94 96 LYS A C 1
ATOM 785 O O . LYS A 1 96 ? -6.560 8.368 -0.194 1.00 40.94 96 LYS A O 1
AT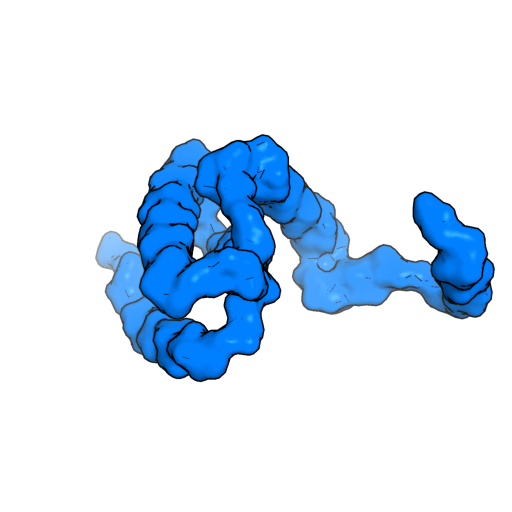OM 790 N N . LYS A 1 97 ? -8.362 7.721 -1.342 1.00 38.25 97 LYS A N 1
ATOM 791 C CA . LYS A 1 97 ? -8.445 8.933 -2.171 1.00 38.25 97 LYS A CA 1
ATOM 792 C C . LYS A 1 97 ? -9.741 9.683 -1.867 1.00 38.25 97 LYS A C 1
ATOM 794 O O . LYS A 1 97 ? -10.555 9.868 -2.752 1.00 38.25 97 LYS A O 1
ATOM 799 N N . ASN A 1 98 ? -9.904 10.129 -0.618 1.00 39.72 98 ASN A N 1
ATOM 800 C CA . ASN A 1 98 ? -10.921 11.119 -0.252 1.00 39.72 98 ASN A CA 1
ATOM 801 C C . ASN A 1 98 ? -10.221 12.338 0.377 1.00 39.72 98 ASN A C 1
ATOM 803 O O . ASN A 1 98 ? -9.428 12.194 1.310 1.00 39.72 98 ASN A O 1
ATOM 807 N N . CYS A 1 99 ? -10.513 13.526 -0.163 1.00 38.56 99 CYS A N 1
ATOM 808 C CA . CYS A 1 99 ? -9.778 14.803 -0.098 1.00 38.56 99 CYS A CA 1
ATOM 809 C C . CYS A 1 99 ? -9.393 15.376 1.285 1.00 38.56 99 CYS A C 1
ATOM 811 O O . CYS A 1 99 ? -8.732 16.404 1.349 1.00 38.56 99 CYS A O 1
ATOM 813 N N . ILE A 1 100 ? -9.769 14.745 2.395 1.00 49.34 100 ILE A N 1
ATOM 814 C CA . ILE A 1 100 ? -9.549 15.274 3.754 1.00 49.34 100 ILE A CA 1
ATOM 815 C C . ILE A 1 100 ? -8.137 14.941 4.275 1.00 49.34 100 ILE A C 1
ATOM 817 O O . ILE A 1 100 ? -7.579 15.661 5.100 1.00 49.34 100 ILE A O 1
ATOM 821 N N . TRP A 1 101 ? -7.517 13.869 3.773 1.00 44.84 101 TRP A N 1
ATOM 822 C CA . TRP A 1 101 ? -6.219 13.395 4.274 1.00 44.84 101 TRP A CA 1
ATOM 823 C C . TRP A 1 101 ? -4.998 14.120 3.698 1.00 44.84 101 TRP A C 1
ATOM 825 O O . TRP A 1 101 ? -3.946 14.092 4.333 1.00 44.84 101 TRP A O 1
ATOM 835 N N . SER A 1 102 ? -5.122 14.825 2.565 1.00 46.00 102 SER A N 1
ATOM 836 C CA . SER A 1 102 ? -4.032 15.679 2.061 1.00 46.00 102 SER A CA 1
ATOM 837 C C . SER A 1 102 ? -3.769 16.869 2.990 1.00 46.00 102 SER A C 1
ATOM 839 O O . SER A 1 102 ? -2.621 17.246 3.203 1.00 46.00 102 SER A O 1
ATOM 841 N N . ILE A 1 103 ? -4.821 17.413 3.608 1.00 50.47 103 ILE A N 1
ATOM 842 C CA . ILE A 1 103 ? -4.737 18.556 4.524 1.00 50.47 103 ILE A CA 1
ATOM 843 C C . ILE A 1 103 ? -4.083 18.138 5.849 1.00 50.47 103 ILE A C 1
ATOM 845 O O . ILE A 1 103 ? -3.199 18.830 6.346 1.00 50.47 103 ILE A O 1
ATOM 849 N N . LEU A 1 104 ? -4.454 16.972 6.389 1.00 54.34 104 LEU A N 1
ATOM 850 C CA . LEU A 1 104 ? -3.878 16.448 7.634 1.00 54.34 104 LEU A CA 1
ATOM 851 C C . LEU A 1 104 ? -2.432 15.959 7.472 1.00 54.34 104 LEU A C 1
ATOM 853 O O . LEU A 1 104 ? -1.644 16.120 8.398 1.00 54.34 104 LEU A O 1
ATOM 857 N N . TRP A 1 105 ? -2.058 15.412 6.309 1.00 48.44 105 TRP A N 1
ATOM 858 C CA . TRP A 1 105 ? -0.663 15.055 6.024 1.00 48.44 105 TRP A CA 1
ATOM 859 C C . TRP A 1 105 ? 0.240 16.291 5.999 1.00 48.44 105 TRP A C 1
ATOM 861 O O . TRP A 1 105 ? 1.293 16.289 6.632 1.00 48.44 105 TRP A O 1
ATOM 871 N N . ASN A 1 106 ? -0.205 17.363 5.336 1.00 48.69 106 ASN A N 1
ATOM 872 C CA . ASN A 1 106 ? 0.532 18.625 5.311 1.00 48.69 106 ASN A CA 1
ATOM 873 C C . ASN A 1 106 ? 0.657 19.229 6.717 1.00 48.69 106 ASN A C 1
ATOM 875 O O . ASN A 1 106 ? 1.738 19.679 7.075 1.00 48.69 106 ASN A O 1
ATOM 879 N N . LEU A 1 107 ? -0.391 19.154 7.547 1.00 51.34 107 LEU A N 1
ATOM 880 C CA . LEU A 1 107 ? -0.334 19.625 8.935 1.00 51.34 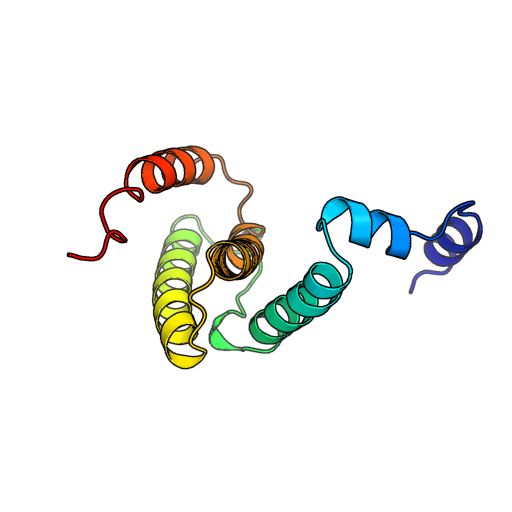107 LEU A CA 1
ATOM 881 C C . LEU A 1 107 ? 0.613 18.785 9.813 1.00 51.34 107 LEU A C 1
ATOM 883 O O . LEU A 1 107 ? 1.363 19.332 10.614 1.00 51.34 107 LEU A O 1
ATOM 887 N N . TRP A 1 108 ? 0.602 17.457 9.664 1.00 51.06 108 TRP A N 1
ATOM 888 C CA . TRP A 1 108 ? 1.449 16.554 10.452 1.00 51.06 108 TRP A CA 1
ATOM 889 C C . TRP A 1 108 ? 2.931 16.663 10.054 1.00 51.06 108 TRP A C 1
ATOM 891 O O . TRP A 1 108 ? 3.804 16.695 10.923 1.00 51.06 108 TRP A O 1
ATOM 901 N N . ALA A 1 109 ? 3.229 16.831 8.761 1.00 48.84 109 ALA A N 1
ATOM 902 C CA . ALA A 1 109 ? 4.586 17.085 8.271 1.00 48.84 109 ALA A CA 1
ATOM 903 C C . ALA A 1 109 ? 5.176 18.405 8.810 1.00 48.84 109 ALA A C 1
ATOM 905 O O . ALA A 1 109 ? 6.376 18.479 9.055 1.00 48.84 109 ALA A O 1
ATOM 906 N N . SER A 1 110 ? 4.344 19.421 9.070 1.00 47.72 110 SER A N 1
ATOM 907 C CA . SER A 1 110 ? 4.781 20.691 9.672 1.00 47.72 110 SER A CA 1
ATOM 908 C C . SER A 1 110 ? 5.040 20.619 11.183 1.00 47.72 110 SER A C 1
ATOM 910 O O . SER A 1 110 ? 5.767 21.455 11.710 1.00 47.72 110 SER A O 1
ATOM 912 N N . ILE A 1 111 ? 4.458 19.644 11.891 1.00 51.19 111 ILE A N 1
ATOM 913 C CA . ILE A 1 111 ? 4.546 19.529 13.362 1.00 51.19 111 ILE A CA 1
ATOM 914 C C . ILE A 1 111 ? 5.724 18.632 13.802 1.00 51.19 111 ILE A C 1
ATOM 916 O O . ILE A 1 111 ? 6.168 18.700 14.947 1.00 51.19 111 ILE A O 1
ATOM 920 N N . THR A 1 112 ? 6.290 17.828 12.895 1.00 53.25 112 THR A N 1
ATOM 921 C CA . THR A 1 112 ? 7.314 16.816 13.222 1.00 53.25 112 THR A CA 1
ATOM 922 C C . THR A 1 112 ? 8.803 17.216 13.049 1.00 53.25 112 THR A C 1
ATOM 924 O O . THR A 1 112 ? 9.611 16.303 12.916 1.00 53.25 112 THR A O 1
ATOM 927 N N . PRO A 1 113 ? 9.264 18.489 13.094 1.00 48.62 113 PRO A N 1
ATOM 928 C CA . PRO A 1 113 ? 10.701 18.745 13.271 1.00 48.62 113 PRO A CA 1
ATOM 929 C C . PRO A 1 113 ? 11.156 18.706 14.741 1.00 48.62 113 PRO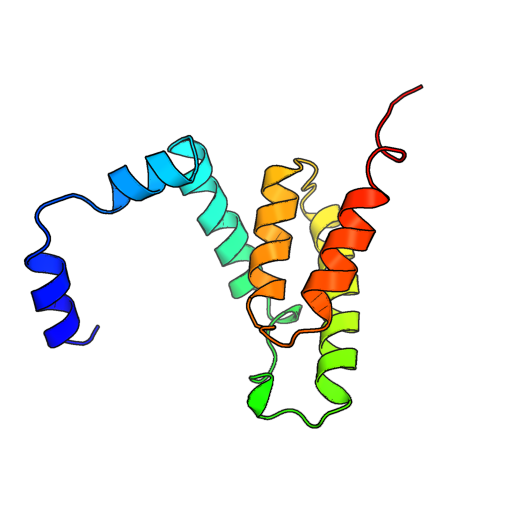 A C 1
ATOM 931 O O . PRO A 1 113 ? 12.344 18.572 15.005 1.00 48.62 113 PRO A O 1
ATOM 934 N N . CYS A 1 114 ? 10.248 18.841 15.717 1.00 43.56 114 CYS A N 1
ATOM 935 C CA . CYS A 1 114 ? 10.644 19.170 17.098 1.00 43.56 114 CYS A CA 1
ATOM 936 C C . CYS A 1 114 ? 10.727 17.991 18.083 1.00 43.56 114 CYS A C 1
ATOM 938 O O . CYS A 1 114 ? 11.157 18.194 19.212 1.00 43.56 114 CYS A O 1
ATOM 940 N N . LEU A 1 115 ? 10.336 16.771 17.698 1.00 45.75 115 LEU A N 1
ATOM 941 C CA . LEU A 1 115 ? 10.294 15.611 18.612 1.00 45.75 115 LEU A CA 1
ATOM 942 C C . LEU A 1 115 ? 11.469 14.626 18.463 1.00 45.75 115 LEU A C 1
ATOM 944 O O . LEU A 1 115 ? 11.513 13.634 19.182 1.00 45.75 115 LEU A O 1
ATOM 948 N N . PHE A 1 116 ? 12.426 14.903 17.571 1.00 41.28 116 PHE A N 1
ATOM 949 C CA . PHE A 1 116 ? 13.637 14.096 17.364 1.00 41.28 116 PHE A CA 1
ATOM 950 C C . PHE A 1 116 ? 14.880 14.993 17.225 1.00 41.28 116 PHE A C 1
ATOM 952 O O . PHE A 1 116 ? 15.549 15.015 16.198 1.00 41.28 116 PHE A O 1
ATOM 959 N N . LEU A 1 117 ? 15.193 15.752 18.273 1.00 31.70 117 LEU A N 1
ATOM 960 C CA . LEU A 1 117 ? 16.549 16.248 18.518 1.00 31.70 117 LEU A CA 1
ATOM 961 C C . LEU A 1 117 ? 16.968 15.728 19.899 1.00 31.70 117 LEU A C 1
ATOM 963 O O . LEU A 1 117 ? 16.235 15.967 20.862 1.00 31.70 117 LEU A O 1
ATOM 967 N N . PRO A 1 118 ? 18.079 14.980 20.015 1.00 40.56 118 PRO A N 1
ATOM 968 C CA . PRO A 1 118 ? 18.597 14.589 21.314 1.00 40.56 118 PRO A CA 1
ATOM 969 C C . PRO A 1 118 ? 19.183 15.835 21.994 1.00 40.56 118 PRO A C 1
ATOM 971 O O . PRO A 1 118 ? 19.947 16.576 21.374 1.00 40.56 118 PRO A O 1
ATOM 974 N N . CYS A 1 119 ? 18.800 16.073 23.250 1.00 33.44 119 CYS A N 1
ATOM 975 C CA . CYS A 1 119 ? 19.697 16.736 24.197 1.00 33.44 119 CYS A CA 1
ATOM 976 C C . CYS A 1 119 ? 20.791 15.751 24.609 1.00 33.44 119 CYS A C 1
ATOM 978 O O . CYS A 1 119 ? 20.463 14.548 24.749 1.00 33.44 119 CYS A O 1
#

Radius of gyration: 17.73 Å; chains: 1; bounding box: 41×34×50 Å

Organism: NCBI:txid51154

Secondary structure (DSSP, 8-state):
--HHHHHHHHT-SS-HHHHHHHHHSSHHHHHHHHHHHHHHHH-GGG----GGGS-TTHHHHHHHHHHHHHHHHHHHHT---HHHHHHHHHHHHTT--STTHHHHHHHHHHHTTSS----